Protein AF-A0A950S8L7-F1 (afdb_monomer_lite)

Secondary structure (DSSP, 8-state):
------EEE--SSSHHHHHHHHHHHHTT--EEE-TTHHHHHHHTT------

Radius of gyration: 12.95 Å; chains: 1; bounding box: 29×21×38 Å

Foldseek 3Di:
DDPQDAAEFAAAQQPVSVVVQVVCVVVVHNYDYDRCHVVVVVVVVDDDDDD

Structure (mmCIF, N/CA/C/O backbone):
data_AF-A0A950S8L7-F1
#
_entry.id   AF-A0A950S8L7-F1
#
loop_
_atom_site.group_PDB
_atom_site.id
_atom_site.type_symbol
_atom_site.label_atom_id
_atom_site.label_alt_id
_atom_site.label_comp_id
_atom_site.label_asym_id
_atom_site.label_entity_id
_atom_site.label_seq_id
_atom_site.pdbx_PDB_ins_code
_atom_site.Cartn_x
_atom_s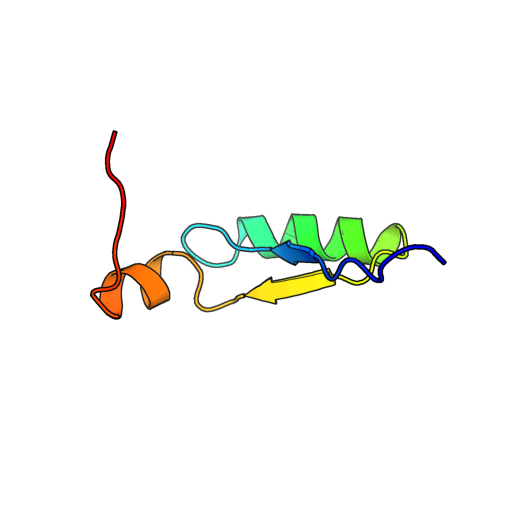ite.Cartn_y
_atom_site.Cartn_z
_atom_site.occupancy
_atom_site.B_iso_or_equiv
_atom_site.auth_seq_id
_atom_site.auth_comp_id
_atom_site.auth_asym_id
_atom_site.auth_atom_id
_atom_site.pdbx_PDB_model_num
ATOM 1 N N . MET A 1 1 ? 5.908 -1.590 25.241 1.00 45.19 1 MET A N 1
ATOM 2 C CA . MET A 1 1 ? 5.685 -0.643 24.124 1.00 45.19 1 MET A CA 1
ATOM 3 C C . MET A 1 1 ? 5.563 -1.440 22.830 1.00 45.19 1 MET A C 1
ATOM 5 O O . MET A 1 1 ? 6.512 -2.119 22.464 1.00 45.19 1 MET A O 1
ATOM 9 N N . ARG A 1 2 ? 4.390 -1.452 22.185 1.00 59.66 2 ARG A N 1
ATOM 10 C CA . ARG A 1 2 ? 4.151 -2.212 20.944 1.00 59.66 2 ARG A CA 1
ATOM 11 C C . ARG A 1 2 ? 4.746 -1.407 19.777 1.00 59.66 2 ARG A C 1
ATOM 13 O O . ARG A 1 2 ? 4.388 -0.241 19.633 1.00 59.66 2 ARG A O 1
ATOM 20 N N . ARG A 1 3 ? 5.683 -1.969 18.996 1.00 62.81 3 ARG A N 1
ATOM 21 C CA . ARG A 1 3 ? 6.246 -1.279 17.815 1.00 62.81 3 ARG A CA 1
ATOM 22 C C . ARG A 1 3 ? 5.086 -0.906 16.8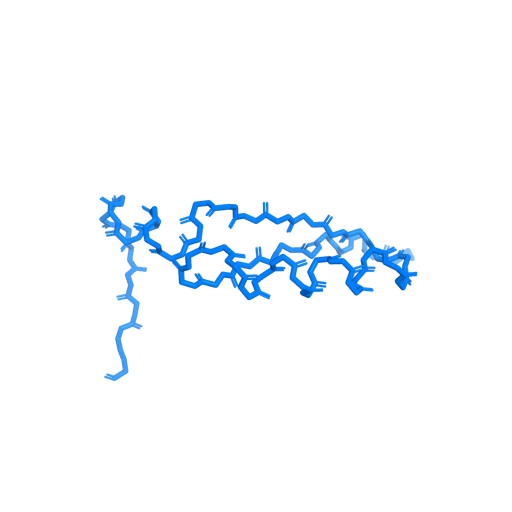89 1.00 62.81 3 ARG A C 1
ATOM 24 O O . ARG A 1 3 ? 4.304 -1.781 16.510 1.00 62.81 3 ARG A O 1
ATOM 31 N N . LYS A 1 4 ? 4.962 0.379 16.542 1.00 60.88 4 LYS A N 1
ATOM 32 C CA . LYS A 1 4 ? 4.079 0.8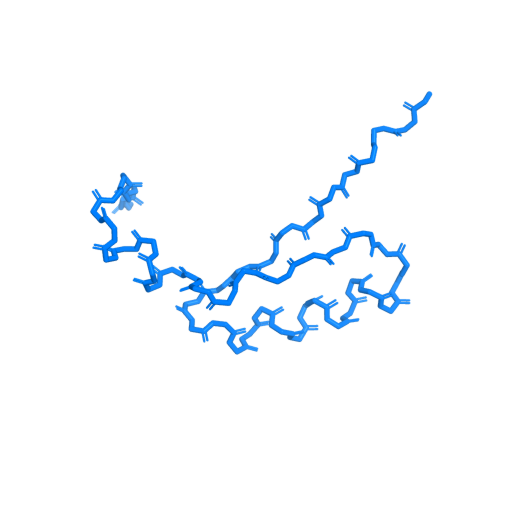11 15.453 1.00 60.88 4 LYS A CA 1
ATOM 33 C C . LYS A 1 4 ? 4.562 0.088 14.200 1.00 60.88 4 LYS A C 1
ATOM 35 O O . LYS A 1 4 ? 5.695 0.288 13.775 1.00 60.88 4 LYS A O 1
ATOM 40 N N . THR A 1 5 ? 3.750 -0.837 13.706 1.00 69.31 5 THR A N 1
ATOM 41 C CA . THR A 1 5 ? 4.071 -1.621 12.516 1.00 69.31 5 THR A CA 1
ATOM 42 C C . THR A 1 5 ? 3.259 -1.005 11.391 1.00 69.31 5 THR A C 1
ATOM 44 O O . THR A 1 5 ? 2.040 -1.155 11.374 1.00 69.31 5 THR A O 1
ATOM 47 N N . THR A 1 6 ? 3.915 -0.232 10.530 1.00 79.31 6 THR A N 1
ATOM 48 C CA . THR A 1 6 ? 3.278 0.368 9.356 1.00 79.31 6 THR A CA 1
ATOM 49 C C . THR A 1 6 ? 3.232 -0.685 8.254 1.00 79.31 6 THR A C 1
ATOM 51 O O . THR A 1 6 ? 4.268 -1.209 7.844 1.00 79.31 6 THR A O 1
ATOM 54 N N . ASN A 1 7 ? 2.028 -1.033 7.808 1.00 82.00 7 ASN A N 1
ATOM 55 C CA . ASN A 1 7 ? 1.804 -2.081 6.818 1.00 82.00 7 ASN A CA 1
ATOM 56 C C . ASN A 1 7 ? 1.826 -1.472 5.415 1.00 82.00 7 ASN A C 1
ATOM 58 O O . ASN A 1 7 ? 0.918 -0.729 5.050 1.00 82.00 7 ASN A O 1
ATOM 62 N N . ILE A 1 8 ? 2.854 -1.783 4.626 1.00 86.50 8 ILE A N 1
ATOM 63 C CA . ILE A 1 8 ? 2.952 -1.336 3.232 1.00 86.50 8 ILE A CA 1
ATOM 64 C C . ILE A 1 8 ? 2.435 -2.451 2.331 1.00 86.50 8 ILE A C 1
ATOM 66 O O . ILE A 1 8 ? 2.964 -3.563 2.341 1.00 86.50 8 ILE A O 1
ATOM 70 N N . VAL A 1 9 ? 1.394 -2.156 1.560 1.00 88.38 9 VAL A N 1
ATOM 71 C CA . VAL A 1 9 ? 0.731 -3.122 0.683 1.00 88.38 9 VAL A CA 1
ATOM 72 C C . VAL A 1 9 ? 1.104 -2.835 -0.766 1.00 88.38 9 VAL A C 1
ATOM 74 O O . VAL A 1 9 ? 1.030 -1.691 -1.206 1.00 88.38 9 VAL A O 1
ATOM 77 N N . TYR A 1 10 ? 1.487 -3.867 -1.515 1.00 89.12 10 TYR A N 1
ATOM 78 C CA . TYR A 1 10 ? 1.820 -3.774 -2.937 1.00 89.12 10 TYR A CA 1
ATOM 79 C C . TYR A 1 10 ? 1.392 -5.048 -3.673 1.00 89.12 10 TYR A C 1
ATOM 81 O O . TYR A 1 10 ? 1.178 -6.093 -3.058 1.00 89.12 10 TYR A O 1
ATOM 89 N N . CYS A 1 11 ? 1.226 -4.966 -4.993 1.00 86.00 11 CYS A N 1
ATOM 90 C CA . CYS A 1 11 ? 0.979 -6.140 -5.835 1.00 86.00 11 CYS A CA 1
ATOM 91 C C . CYS A 1 11 ? 1.740 -6.001 -7.161 1.00 86.00 11 CYS A C 1
ATOM 93 O O . CYS A 1 11 ? 2.847 -5.467 -7.172 1.00 86.00 11 CYS A O 1
ATOM 95 N N . ARG A 1 12 ? 1.178 -6.472 -8.282 1.00 77.88 12 ARG A N 1
ATOM 96 C CA . ARG A 1 12 ? 1.767 -6.274 -9.614 1.00 77.88 12 ARG A CA 1
ATOM 97 C C . ARG A 1 12 ? 1.507 -4.866 -10.170 1.00 77.88 12 ARG A C 1
ATOM 99 O O . ARG A 1 12 ? 2.441 -4.239 -10.650 1.00 77.88 12 ARG A O 1
ATOM 106 N N . THR A 1 13 ? 0.271 -4.374 -10.082 1.00 79.12 13 THR A N 1
ATOM 107 C CA . THR A 1 13 ? -0.222 -3.134 -10.730 1.00 79.12 13 THR A CA 1
ATOM 108 C C . THR A 1 13 ? -1.026 -2.224 -9.783 1.00 79.12 13 THR A C 1
ATOM 110 O O . THR A 1 13 ? -1.840 -1.431 -10.236 1.00 79.12 13 THR A O 1
ATOM 113 N N . GLY A 1 14 ? -0.913 -2.391 -8.465 1.00 76.81 14 GLY A N 1
ATOM 114 C CA . GLY A 1 14 ? -1.699 -1.640 -7.472 1.00 76.81 14 GLY A CA 1
ATOM 115 C C . GLY A 1 14 ? -3.132 -2.147 -7.220 1.00 76.81 14 GLY A C 1
ATOM 116 O O . GLY A 1 14 ? -3.584 -2.112 -6.081 1.00 76.81 14 GLY A O 1
ATOM 117 N N . MET A 1 15 ? -3.827 -2.728 -8.209 1.00 78.50 15 MET A N 1
ATOM 118 C CA . MET A 1 15 ? -5.266 -3.057 -8.098 1.00 78.50 15 MET A CA 1
ATOM 119 C C . MET A 1 15 ? -5.632 -3.997 -6.932 1.00 78.50 15 MET A C 1
ATOM 121 O O . MET A 1 15 ? -6.540 -3.702 -6.156 1.00 78.50 15 MET A O 1
ATOM 125 N N . GLN A 1 16 ? -4.934 -5.125 -6.777 1.00 81.88 16 GLN A N 1
ATOM 126 C CA . GLN A 1 16 ? -5.220 -6.071 -5.686 1.00 81.88 16 GLN A CA 1
ATOM 127 C C . GLN A 1 16 ? -4.764 -5.533 -4.323 1.00 81.88 16 GLN A C 1
ATOM 129 O O . GLN A 1 16 ? -5.362 -5.845 -3.294 1.00 81.88 16 GLN A O 1
ATOM 134 N N . ALA A 1 17 ? -3.725 -4.6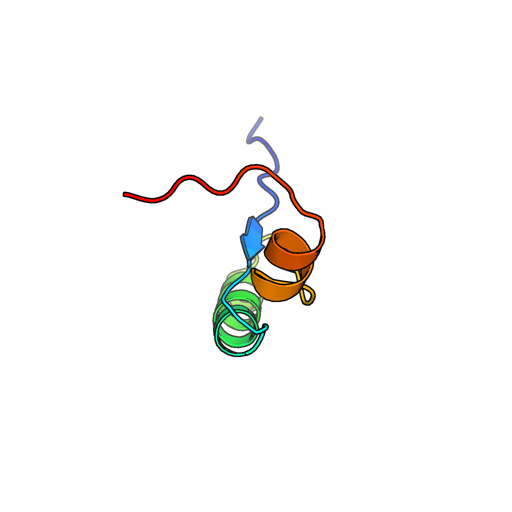98 -4.314 1.00 82.75 17 ALA A N 1
ATOM 135 C CA . ALA A 1 17 ? -3.205 -4.093 -3.098 1.00 82.75 17 ALA A CA 1
ATOM 136 C C . ALA A 1 17 ? -4.171 -3.047 -2.518 1.00 82.75 17 ALA A C 1
ATOM 138 O O . ALA A 1 17 ? -4.274 -2.942 -1.295 1.00 82.75 17 ALA A O 1
ATOM 139 N N . SER A 1 18 ? -4.947 -2.355 -3.362 1.00 84.19 18 SER A N 1
ATOM 140 C CA . SER A 1 18 ? -5.985 -1.411 -2.929 1.00 84.19 18 SER A CA 1
ATOM 141 C C . SER A 1 18 ? -7.043 -2.067 -2.043 1.00 84.19 18 SER A C 1
ATOM 143 O O . SER A 1 18 ? -7.404 -1.512 -1.007 1.00 84.19 18 SER A O 1
ATOM 145 N N . MET A 1 19 ? -7.511 -3.270 -2.394 1.00 88.31 19 MET A N 1
ATOM 146 C CA . MET A 1 19 ? -8.525 -3.975 -1.599 1.00 88.31 19 MET A CA 1
ATOM 147 C C . MET A 1 19 ? -8.002 -4.338 -0.206 1.00 88.31 19 MET A C 1
ATOM 149 O O . MET A 1 19 ? -8.664 -4.083 0.799 1.00 88.31 19 MET A O 1
ATOM 153 N N . THR A 1 20 ? -6.777 -4.855 -0.129 1.00 86.12 20 THR A N 1
ATOM 154 C CA . THR A 1 20 ? -6.121 -5.168 1.147 1.00 86.12 20 THR A CA 1
ATOM 155 C C . THR A 1 20 ? -5.843 -3.906 1.970 1.00 86.12 20 THR A C 1
ATOM 157 O O . THR A 1 20 ? -6.038 -3.919 3.185 1.00 86.12 20 THR A O 1
ATOM 160 N N . TYR A 1 21 ? -5.460 -2.795 1.332 1.00 87.56 21 TYR A N 1
ATOM 161 C CA . TYR A 1 21 ? -5.319 -1.493 1.992 1.00 87.56 21 TYR A CA 1
ATOM 162 C C . TYR A 1 21 ? -6.635 -1.032 2.636 1.00 87.56 21 TYR A C 1
ATOM 164 O O . TYR A 1 21 ? -6.634 -0.640 3.805 1.00 87.56 21 TYR A O 1
ATOM 172 N N . PHE A 1 22 ? -7.763 -1.138 1.924 1.00 89.06 22 PHE A N 1
ATOM 173 C CA . PHE A 1 22 ? -9.077 -0.793 2.474 1.00 89.06 22 PHE A CA 1
ATOM 174 C C . PHE A 1 22 ? -9.444 -1.653 3.686 1.00 89.06 22 PHE A C 1
ATOM 176 O O . PHE A 1 22 ? -9.873 -1.113 4.705 1.00 89.06 22 PHE A O 1
ATOM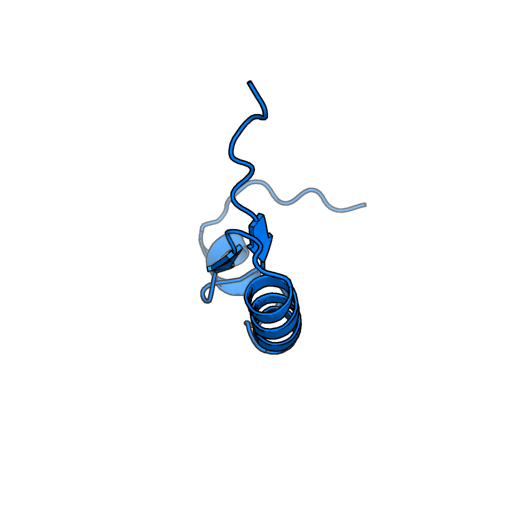 183 N N . VAL A 1 23 ? -9.227 -2.969 3.612 1.00 91.50 23 VAL A N 1
ATOM 184 C CA . VAL A 1 23 ? -9.508 -3.889 4.727 1.00 91.50 23 VAL A CA 1
ATOM 185 C C . VAL A 1 23 ? -8.630 -3.582 5.942 1.00 91.50 23 VAL A C 1
ATOM 187 O O . VAL A 1 23 ? -9.135 -3.501 7.060 1.00 91.50 23 VAL A O 1
ATOM 190 N N . LEU A 1 24 ? -7.328 -3.353 5.749 1.00 87.94 24 LEU A N 1
ATOM 191 C CA . LEU A 1 24 ? -6.415 -3.017 6.847 1.00 87.94 24 LEU A CA 1
ATOM 192 C C . LEU A 1 24 ? -6.801 -1.704 7.532 1.00 87.94 24 LEU A C 1
ATOM 194 O O . LEU A 1 24 ? -6.792 -1.623 8.760 1.00 87.94 24 LEU A O 1
ATOM 198 N N . ARG A 1 25 ? -7.191 -0.695 6.747 1.00 87.62 25 ARG A N 1
ATOM 199 C CA . ARG A 1 25 ? -7.626 0.602 7.275 1.00 87.62 25 ARG A CA 1
ATOM 200 C C . ARG A 1 25 ? -8.964 0.496 8.008 1.00 87.62 25 ARG A C 1
ATOM 202 O O . ARG A 1 25 ? -9.127 1.120 9.051 1.00 87.62 25 ARG A O 1
ATOM 209 N N . TYR A 1 26 ? -9.882 -0.335 7.513 1.00 89.94 26 TYR A N 1
ATOM 210 C CA . TYR A 1 26 ? -11.146 -0.642 8.188 1.00 89.94 26 TYR A CA 1
ATOM 211 C C . TYR A 1 26 ? -10.929 -1.314 9.551 1.00 89.94 26 TYR A C 1
ATOM 213 O O . TYR A 1 26 ? -11.604 -0.991 10.522 1.00 89.94 26 TYR A O 1
ATOM 221 N N . LEU A 1 27 ? -9.936 -2.196 9.650 1.00 90.56 27 LEU A N 1
ATOM 222 C CA . LEU A 1 27 ? -9.563 -2.877 10.893 1.00 90.56 27 LEU A CA 1
ATOM 223 C C . LEU A 1 27 ? -8.740 -1.998 11.861 1.00 90.56 27 LEU A C 1
ATOM 225 O O . LEU A 1 27 ? -8.327 -2.473 12.918 1.00 90.56 27 LEU A O 1
ATOM 229 N N . GLY A 1 28 ? -8.495 -0.726 11.526 1.00 88.00 28 GLY A N 1
ATOM 230 C CA . GLY A 1 28 ? -7.761 0.216 12.375 1.00 88.00 28 GLY A CA 1
ATOM 231 C C . GLY A 1 28 ? -6.240 0.043 12.354 1.00 88.00 28 GLY A C 1
ATOM 232 O O . GLY A 1 28 ? -5.553 0.568 13.232 1.00 88.00 28 GLY A O 1
ATOM 233 N N . TYR A 1 29 ? -5.693 -0.681 11.372 1.00 86.81 29 TYR A N 1
ATOM 234 C CA . TYR A 1 29 ? -4.247 -0.783 11.192 1.00 86.81 29 TYR A CA 1
ATOM 235 C C . TYR A 1 29 ? -3.685 0.447 10.478 1.00 86.81 29 TYR A C 1
ATOM 237 O O . TYR A 1 29 ? -4.308 1.028 9.589 1.00 86.81 29 TYR A O 1
ATOM 245 N N . ASP A 1 30 ? -2.453 0.802 10.841 1.00 86.25 30 ASP A N 1
ATOM 246 C CA . ASP A 1 30 ? -1.651 1.761 10.089 1.00 86.25 30 ASP A CA 1
ATOM 247 C C . ASP A 1 30 ? -1.187 1.088 8.791 1.00 86.25 30 ASP A C 1
ATOM 249 O O . ASP A 1 30 ? -0.350 0.177 8.820 1.00 86.25 30 ASP A O 1
ATOM 253 N N . ALA A 1 31 ? -1.807 1.465 7.674 1.00 86.94 31 ALA A N 1
ATOM 254 C CA . ALA A 1 31 ? -1.571 0.878 6.363 1.00 86.94 31 ALA A CA 1
ATOM 255 C C . ALA A 1 31 ? -1.366 1.957 5.297 1.00 86.94 31 ALA A C 1
ATOM 257 O O . ALA A 1 31 ? -2.075 2.967 5.281 1.00 86.94 31 ALA A O 1
ATOM 258 N N . SER A 1 32 ? -0.436 1.687 4.384 1.00 87.12 32 SER A N 1
ATOM 259 C CA . SER A 1 32 ? -0.076 2.527 3.241 1.00 87.12 32 SER A CA 1
ATOM 260 C C . SER A 1 32 ? -0.017 1.676 1.976 1.00 87.12 32 SER A C 1
ATOM 262 O O . SER A 1 32 ? 0.457 0.541 2.000 1.00 87.12 32 SER A O 1
ATOM 264 N N . LEU A 1 33 ? -0.501 2.218 0.863 1.00 85.81 33 LEU A N 1
ATOM 265 C CA . LEU A 1 33 ? -0.490 1.554 -0.437 1.00 85.81 33 LEU A CA 1
ATOM 266 C C . LEU A 1 33 ? 0.713 2.038 -1.254 1.00 85.81 33 LEU A C 1
ATOM 268 O O . LEU A 1 33 ? 0.874 3.242 -1.443 1.00 85.81 33 LEU A O 1
ATOM 272 N N . TYR A 1 34 ? 1.534 1.114 -1.753 1.00 85.38 34 TYR A N 1
ATOM 273 C CA . TYR A 1 34 ? 2.573 1.426 -2.734 1.00 85.38 34 TYR A CA 1
ATOM 274 C C . TYR A 1 34 ? 2.024 1.222 -4.152 1.00 85.38 34 TYR A C 1
ATOM 276 O O . TYR A 1 34 ? 1.975 0.102 -4.672 1.00 85.38 34 TYR A O 1
ATOM 284 N N . ASP A 1 35 ? 1.576 2.324 -4.756 1.00 76.56 35 ASP A N 1
ATOM 285 C CA . ASP A 1 35 ? 0.899 2.344 -6.061 1.00 76.56 35 ASP A CA 1
ATOM 286 C C . ASP A 1 35 ? 1.822 1.907 -7.213 1.00 76.56 35 ASP A C 1
ATOM 288 O O . ASP A 1 35 ? 1.421 1.124 -8.074 1.00 76.56 35 ASP A O 1
ATOM 292 N N . GLY A 1 36 ? 3.107 2.279 -7.140 1.00 78.44 36 GLY A N 1
ATOM 293 C CA . GLY A 1 36 ? 4.159 1.839 -8.064 1.00 78.44 36 GLY A CA 1
ATOM 294 C C . GLY A 1 36 ? 4.268 0.322 -8.204 1.00 78.44 36 GLY A C 1
ATOM 295 O O . GLY A 1 36 ? 4.513 -0.205 -9.297 1.00 78.44 36 GLY A O 1
ATOM 296 N N . SER A 1 37 ? 3.981 -0.393 -7.108 1.00 82.12 37 SER A N 1
ATOM 297 C CA . SER A 1 37 ? 3.894 -1.851 -7.064 1.00 82.12 37 SER A CA 1
ATOM 298 C C . SER A 1 37 ? 5.121 -2.528 -7.709 1.00 82.12 37 SER A C 1
ATOM 300 O O . SER A 1 37 ? 6.195 -1.944 -7.849 1.00 82.12 37 SER A O 1
ATOM 302 N N . PHE A 1 38 ? 5.013 -3.804 -8.068 1.00 81.19 38 PHE A N 1
ATOM 303 C CA . PHE A 1 38 ? 6.130 -4.551 -8.644 1.00 81.19 38 PHE A CA 1
ATOM 304 C C . PHE A 1 38 ? 6.626 -3.982 -9.985 1.00 81.19 38 PHE A C 1
ATOM 306 O O . PHE A 1 38 ? 7.790 -4.166 -10.326 1.00 81.19 38 PHE A O 1
ATOM 313 N N . ILE A 1 39 ? 5.774 -3.305 -10.763 1.00 81.31 39 ILE A N 1
ATOM 314 C CA . ILE A 1 39 ? 6.167 -2.760 -12.073 1.00 81.31 39 ILE A CA 1
ATOM 315 C C . ILE A 1 39 ? 7.159 -1.607 -11.930 1.00 81.31 39 ILE A C 1
ATOM 317 O O . ILE A 1 39 ? 8.143 -1.586 -12.666 1.00 81.31 39 ILE A O 1
ATOM 321 N N . GLU A 1 40 ? 6.924 -0.660 -11.021 1.00 83.81 40 GLU A N 1
ATOM 322 C CA . GLU A 1 40 ? 7.873 0.431 -10.769 1.00 83.81 40 GLU A CA 1
ATOM 323 C C . GLU A 1 40 ? 9.194 -0.124 -10.225 1.00 83.81 40 GLU A C 1
ATOM 325 O O . GLU A 1 40 ? 10.254 0.170 -10.773 1.00 83.81 40 GLU A O 1
ATOM 330 N N . TRP A 1 41 ? 9.119 -1.027 -9.243 1.00 84.31 41 TRP A N 1
ATOM 331 C CA . TRP A 1 41 ? 10.292 -1.677 -8.654 1.00 84.31 41 TRP A CA 1
ATOM 332 C C . TRP A 1 41 ? 11.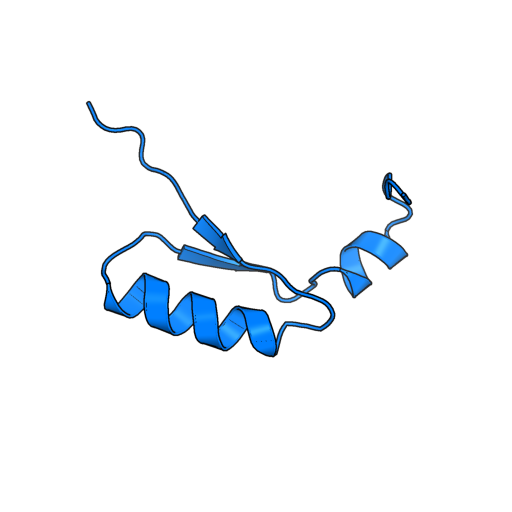116 -2.457 -9.686 1.00 84.31 41 TRP A C 1
ATOM 334 O O . TRP A 1 41 ? 12.338 -2.351 -9.743 1.00 84.31 41 TRP A O 1
ATOM 344 N N . SER A 1 42 ? 10.447 -3.218 -10.556 1.00 79.88 42 SER A N 1
ATOM 345 C CA . SER A 1 42 ? 11.115 -3.984 -11.607 1.00 79.88 42 SER A CA 1
ATOM 346 C C . SER A 1 42 ? 11.733 -3.095 -12.683 1.00 79.88 42 SER A C 1
ATOM 348 O O . SER A 1 42 ? 12.721 -3.498 -13.292 1.00 79.88 42 SER A O 1
ATOM 350 N N . LYS A 1 43 ? 11.168 -1.909 -12.938 1.00 82.94 43 LYS A N 1
ATOM 351 C CA . LYS A 1 43 ? 11.732 -0.927 -13.875 1.00 82.94 43 LYS A CA 1
ATOM 352 C C . LYS A 1 43 ? 12.928 -0.181 -13.293 1.00 82.94 43 LYS A C 1
ATOM 354 O O . LYS A 1 43 ? 13.785 0.239 -14.061 1.00 82.94 43 LYS A O 1
ATOM 359 N N . ALA A 1 44 ? 13.001 -0.045 -11.970 1.00 82.88 44 ALA A N 1
ATOM 360 C CA . ALA A 1 44 ? 14.134 0.571 -11.286 1.00 82.88 44 ALA A CA 1
ATOM 361 C C . ALA A 1 44 ? 15.428 -0.266 -11.379 1.00 82.88 44 ALA A C 1
ATOM 363 O O . ALA A 1 44 ? 16.495 0.231 -11.036 1.00 82.88 44 ALA A O 1
ATOM 364 N N . GLY A 1 45 ? 15.360 -1.511 -11.876 1.00 76.81 45 GLY A N 1
ATOM 365 C CA . GLY A 1 45 ? 16.530 -2.387 -12.017 1.00 76.81 45 GLY A CA 1
ATOM 366 C C . GLY A 1 45 ? 17.043 -2.939 -10.685 1.00 76.81 45 GLY A C 1
ATOM 367 O O . GLY A 1 45 ? 18.160 -3.446 -10.616 1.00 76.81 45 GLY A O 1
ATOM 368 N N . GLU A 1 46 ? 16.228 -2.836 -9.636 1.00 77.00 46 GLU A N 1
ATOM 369 C CA . GLU A 1 46 ? 16.541 -3.314 -8.295 1.00 77.00 46 GLU A CA 1
ATOM 370 C C . GLU A 1 46 ? 16.599 -4.843 -8.232 1.00 77.00 46 GLU A C 1
ATOM 372 O O . GLU A 1 46 ? 16.074 -5.553 -9.093 1.00 77.00 46 GLU A O 1
ATOM 377 N N . MET A 1 47 ? 17.231 -5.372 -7.183 1.00 76.06 47 MET A N 1
ATOM 378 C CA . MET A 1 47 ? 17.410 -6.814 -7.026 1.00 76.06 47 MET A CA 1
ATOM 379 C C . MET A 1 47 ? 16.056 -7.533 -6.928 1.00 76.06 47 MET A C 1
ATOM 381 O O . MET A 1 47 ? 15.347 -7.446 -5.924 1.00 76.06 47 MET A O 1
ATOM 385 N N . ILE A 1 48 ? 15.723 -8.302 -7.964 1.00 81.50 48 ILE A N 1
ATOM 386 C CA . ILE A 1 48 ? 14.589 -9.227 -7.972 1.00 81.50 48 ILE A CA 1
ATOM 387 C C . ILE A 1 48 ? 15.143 -10.631 -7.766 1.00 81.50 48 ILE A C 1
ATOM 389 O O . ILE A 1 48 ? 15.975 -11.104 -8.538 1.00 81.50 48 ILE A O 1
ATOM 393 N N . ARG A 1 49 ? 14.665 -11.323 -6.733 1.00 79.44 49 ARG A N 1
ATOM 394 C CA . ARG A 1 49 ? 15.015 -12.727 -6.514 1.00 79.44 49 ARG A CA 1
ATOM 395 C C . ARG A 1 49 ? 14.012 -13.614 -7.250 1.00 79.44 49 ARG A C 1
ATOM 397 O O . ARG A 1 49 ? 12.853 -13.682 -6.846 1.00 79.44 49 ARG A O 1
ATOM 404 N N . THR A 1 50 ? 14.444 -14.275 -8.321 1.00 78.06 50 THR A N 1
ATOM 405 C CA . THR A 1 50 ? 13.663 -15.329 -8.988 1.00 78.06 50 THR A CA 1
ATOM 406 C C . THR A 1 50 ? 13.895 -16.671 -8.293 1.00 78.06 50 THR A C 1
ATOM 408 O O . THR A 1 50 ? 14.979 -16.909 -7.756 1.00 78.06 50 THR A O 1
ATOM 411 N N . GLY A 1 51 ? 12.848 -17.494 -8.232 1.00 59.22 51 GLY A N 1
ATOM 412 C CA . GLY A 1 51 ? 12.900 -18.860 -7.701 1.00 59.22 51 GLY A CA 1
ATOM 413 C C . GLY A 1 51 ? 13.362 -19.862 -8.743 1.00 59.22 51 GLY A C 1
ATOM 414 O O . GLY A 1 51 ? 13.197 -19.557 -9.945 1.00 59.22 51 GLY A O 1
#

Sequence (51 aa):
MRRKTTNIVYCRTGMQASMTYFVLRYLGYDASLYDGSFIEWSKAGEMIRTG

pLDDT: mean 80.72, std 9.1, range [45.19, 91.5]